Protein AF-A0AAE1RMR6-F1 (afdb_monomer_lite)

pLDDT: mean 81.79, std 14.69, range [31.53, 97.56]

Foldseek 3Di:
DDPPPPDFDWDWDQDPVVRDIDTAGDDDDPPPWDWADWDDAPQKIWIWTDDPAIWIWIARNVVRDIDTHHDDDLPPDDPVPWDWDWDQDPRDTDIDID

Sequence (98 aa):
MWSNGEGAKLAWVYILSSGSWKTVPFTLLDLNVAYGPQITINGILFWTATSAVQCIICFDLINDEFKLLDVPDDRGFHRTIVRRKLMVLKGSLAMMVY

Radius of gyration: 15.41 Å; chains: 1; bounding box: 43×22×39 Å

Organism: NCBI:txid243964

Secondary structure (DSSP, 8-state):
------PPEEEEEEETTTTEEEEEEE----S-PEE---EEETTEEEEEEESSSEEEEEEETTTTEEEEEEPPP-TT--TTT--EEEEEETTEEEEEE-

Structure (mmCIF, N/CA/C/O backbone):
data_AF-A0AAE1RMR6-F1
#
_entry.id   AF-A0AAE1RMR6-F1
#
loop_
_atom_site.group_PDB
_atom_site.id
_atom_site.type_symbol
_atom_site.label_atom_id
_atom_site.label_alt_id
_atom_site.label_comp_id
_atom_site.label_asym_id
_atom_site.label_entity_id
_atom_site.label_seq_id
_atom_site.pdbx_PDB_ins_code
_atom_site.Cartn_x
_atom_site.Cartn_y
_atom_site.Cartn_z
_atom_site.occupancy
_atom_site.B_iso_or_equiv
_atom_site.auth_seq_id
_atom_site.auth_comp_id
_atom_site.auth_asym_id
_atom_site.auth_atom_id
_atom_site.pdbx_PDB_model_num
ATOM 1 N N . MET A 1 1 ? 27.622 13.916 11.709 1.00 31.53 1 MET A N 1
ATOM 2 C CA . MET A 1 1 ? 27.257 12.529 12.066 1.00 31.53 1 MET A CA 1
ATOM 3 C C . MET A 1 1 ? 25.749 12.425 12.019 1.00 31.53 1 MET A C 1
ATOM 5 O O . MET A 1 1 ? 25.098 13.008 12.872 1.00 31.53 1 MET A O 1
ATOM 9 N N . TRP A 1 2 ? 25.191 11.802 10.985 1.00 38.66 2 TRP A N 1
ATOM 10 C CA . TRP A 1 2 ? 23.769 11.467 10.964 1.00 38.66 2 TRP A CA 1
ATOM 11 C C . TRP A 1 2 ? 23.688 10.019 11.420 1.00 38.66 2 TRP A C 1
ATOM 13 O O . TRP A 1 2 ? 24.275 9.136 10.798 1.00 38.66 2 TRP A O 1
ATOM 23 N N . SER A 1 3 ? 23.074 9.794 12.574 1.00 40.19 3 SER A N 1
ATOM 24 C CA . SER A 1 3 ? 22.736 8.454 13.022 1.00 40.19 3 SER A CA 1
ATOM 25 C C . SER A 1 3 ? 21.662 7.926 12.076 1.00 40.19 3 SER A C 1
ATOM 27 O O . SER A 1 3 ? 20.508 8.348 12.167 1.00 40.19 3 SER A O 1
ATOM 29 N N . ASN A 1 4 ? 22.037 7.026 11.166 1.00 46.03 4 ASN A N 1
ATOM 30 C CA . ASN A 1 4 ? 21.082 6.158 10.485 1.00 46.03 4 ASN A CA 1
ATOM 31 C C . ASN A 1 4 ? 20.500 5.221 11.543 1.00 46.03 4 ASN A C 1
ATOM 33 O O . ASN A 1 4 ? 21.013 4.133 11.789 1.00 46.03 4 ASN A O 1
ATOM 37 N N . GLY A 1 5 ? 19.487 5.706 12.256 1.00 46.94 5 GLY A N 1
ATOM 38 C CA . GLY A 1 5 ? 18.734 4.895 13.190 1.00 46.94 5 GLY A CA 1
ATOM 39 C C . GLY A 1 5 ? 17.896 3.909 12.396 1.00 46.94 5 GLY A C 1
ATOM 40 O O . GLY A 1 5 ? 16.840 4.279 11.889 1.00 46.94 5 GLY A O 1
ATOM 41 N N . GLU A 1 6 ? 18.344 2.657 12.336 1.00 52.66 6 GLU A N 1
ATOM 42 C CA . GLU A 1 6 ? 17.540 1.468 12.015 1.00 52.66 6 GLU A CA 1
ATOM 43 C C . GLU A 1 6 ? 16.491 1.210 13.119 1.00 52.66 6 GLU A C 1
ATOM 45 O O . GLU A 1 6 ? 16.341 0.112 13.647 1.00 52.66 6 GLU A O 1
ATOM 50 N N . GLY A 1 7 ? 15.786 2.258 13.541 1.00 57.00 7 GLY A N 1
ATOM 51 C CA . GLY A 1 7 ? 14.640 2.150 14.424 1.00 57.00 7 GLY A CA 1
ATOM 52 C C . GLY A 1 7 ? 13.409 1.843 13.587 1.00 57.00 7 GLY A C 1
ATOM 53 O O . GLY A 1 7 ? 13.176 2.495 12.565 1.00 57.00 7 GLY A O 1
ATOM 54 N N . ALA A 1 8 ? 12.606 0.874 14.026 1.00 63.84 8 ALA A N 1
ATOM 55 C CA . ALA A 1 8 ? 11.268 0.680 13.486 1.00 63.84 8 ALA A CA 1
ATOM 56 C C . ALA A 1 8 ? 10.527 2.027 13.504 1.00 63.84 8 ALA A C 1
ATOM 58 O O . ALA A 1 8 ? 10.379 2.645 14.563 1.00 63.84 8 ALA A O 1
ATOM 59 N N . LYS A 1 9 ? 10.100 2.513 12.333 1.00 77.19 9 LYS A N 1
ATOM 60 C CA . LYS A 1 9 ? 9.258 3.712 12.261 1.00 77.19 9 LYS A CA 1
ATOM 61 C C . LYS A 1 9 ? 7.811 3.293 12.532 1.00 77.19 9 LYS A C 1
ATOM 63 O O . LYS A 1 9 ? 7.471 2.112 12.494 1.00 77.19 9 LYS A O 1
ATOM 68 N N . LEU A 1 10 ? 6.959 4.249 12.877 1.00 84.62 10 LEU A N 1
ATOM 69 C CA . LEU A 1 10 ? 5.554 3.990 13.188 1.00 84.62 10 LEU A CA 1
ATOM 70 C C . LEU A 1 10 ? 4.674 4.768 12.213 1.00 84.62 10 LEU A C 1
ATOM 72 O O . LEU A 1 10 ? 4.886 5.964 12.004 1.00 84.62 10 LEU A O 1
ATOM 76 N N . ALA A 1 11 ? 3.679 4.096 11.642 1.00 84.50 11 ALA A N 1
ATOM 77 C CA . ALA A 1 11 ? 2.562 4.740 10.971 1.00 84.50 11 ALA A CA 1
ATOM 78 C C . ALA A 1 11 ? 1.490 5.085 12.012 1.00 84.50 11 ALA A C 1
ATOM 80 O O . ALA A 1 11 ? 1.109 4.244 12.826 1.00 84.50 11 ALA A O 1
ATOM 81 N N . TRP A 1 12 ? 1.001 6.322 11.988 1.00 88.00 12 TRP A N 1
ATOM 82 C CA . TRP A 1 12 ? -0.096 6.764 12.845 1.00 88.00 12 TRP A CA 1
ATOM 83 C C . TRP A 1 12 ? -1.422 6.614 12.105 1.00 88.00 12 TRP A C 1
ATOM 85 O O . TRP A 1 12 ? -1.577 7.131 11.000 1.00 88.00 12 TRP A O 1
ATOM 95 N N . VAL A 1 13 ? -2.382 5.927 12.724 1.00 89.25 13 VAL A N 1
ATOM 96 C CA . VAL A 1 13 ? -3.718 5.695 12.164 1.00 89.25 13 VAL A CA 1
ATOM 97 C C . VAL A 1 13 ? -4.756 6.271 13.116 1.00 89.25 13 VAL A C 1
ATOM 99 O O . VAL A 1 13 ? -4.800 5.900 14.289 1.00 89.25 13 VAL A O 1
ATOM 102 N N . TYR A 1 14 ? -5.598 7.169 12.608 1.00 93.56 14 TYR A N 1
ATOM 103 C CA . TYR A 1 14 ? -6.745 7.686 13.345 1.00 93.56 14 TYR A CA 1
ATOM 104 C C . TYR A 1 14 ? -7.994 6.874 13.009 1.00 93.56 14 TYR A C 1
ATOM 106 O O . TYR A 1 14 ? -8.380 6.765 11.844 1.00 93.56 14 TYR A O 1
ATOM 114 N N . ILE A 1 15 ? -8.634 6.310 14.027 1.00 93.75 15 ILE A N 1
ATOM 115 C CA . ILE A 1 15 ? -9.858 5.527 13.882 1.00 93.75 15 ILE A CA 1
ATOM 116 C C . ILE A 1 15 ? -11.043 6.454 14.147 1.00 93.75 15 ILE A C 1
ATOM 118 O O . ILE A 1 15 ? -11.332 6.801 15.290 1.00 93.75 15 ILE A O 1
ATOM 122 N N . LEU A 1 16 ? -11.748 6.839 13.081 1.00 96.06 16 LEU A N 1
ATOM 123 C CA . LEU A 1 16 ? -12.878 7.774 13.154 1.00 96.06 16 LEU A CA 1
ATOM 124 C C . LEU A 1 16 ? -14.002 7.285 14.074 1.00 96.06 16 LEU A C 1
ATOM 126 O O . LEU A 1 16 ? -14.572 8.079 14.814 1.00 96.06 16 LEU A O 1
ATOM 130 N N . SER A 1 17 ? -14.309 5.987 14.050 1.00 95.62 17 SER A N 1
ATOM 131 C CA . SER A 1 17 ? -15.410 5.418 14.834 1.00 95.62 17 SER A CA 1
ATOM 132 C C . SER A 1 17 ? -15.169 5.466 16.343 1.00 95.62 17 SER A C 1
ATOM 134 O O . SER A 1 17 ? -16.127 5.597 17.098 1.00 95.62 17 SER A O 1
ATOM 136 N N . SER A 1 18 ? -13.914 5.360 16.789 1.00 96.31 18 SER A N 1
ATOM 137 C CA . SER A 1 18 ? -13.533 5.442 18.206 1.00 96.31 18 SER A CA 1
ATOM 138 C C . SER A 1 18 ? -12.942 6.796 18.599 1.00 96.31 18 SER A C 1
ATOM 140 O O . SER A 1 18 ? -12.711 7.037 19.780 1.00 96.31 18 SER A O 1
ATOM 142 N N . GLY A 1 19 ? -12.660 7.668 17.629 1.00 97.56 19 GLY A N 1
ATOM 143 C CA . GLY A 1 19 ? -12.016 8.958 17.849 1.00 97.56 19 GLY A CA 1
ATOM 144 C C . GLY A 1 19 ? -10.587 8.858 18.393 1.00 97.56 19 GLY A C 1
ATOM 145 O O . GLY A 1 19 ? -10.119 9.796 19.040 1.00 97.56 19 GLY A O 1
ATOM 146 N N . SER A 1 20 ? -9.895 7.736 18.172 1.00 97.31 20 SER A N 1
ATOM 147 C CA . SER A 1 20 ? -8.605 7.434 18.802 1.00 97.31 20 SER A CA 1
ATOM 148 C C . SER A 1 20 ? -7.473 7.228 17.797 1.00 97.31 20 SER A C 1
ATOM 150 O O . SER A 1 20 ? -7.681 6.816 16.657 1.00 97.31 20 SER A O 1
ATOM 152 N N . TRP A 1 21 ? -6.248 7.503 18.245 1.00 96.75 21 TRP A N 1
ATOM 15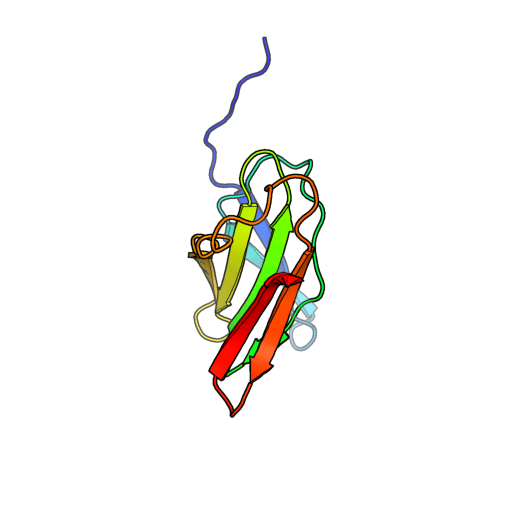3 C CA . TRP A 1 21 ? -5.028 7.198 17.505 1.00 96.75 21 TRP A CA 1
ATOM 154 C C . TRP A 1 21 ? -4.492 5.821 17.890 1.00 96.75 21 TRP A C 1
ATOM 156 O O . TRP A 1 21 ? -4.518 5.446 19.063 1.00 96.75 21 TRP A O 1
ATOM 166 N N . LYS A 1 22 ? -3.937 5.108 16.912 1.00 93.19 22 LYS A N 1
ATOM 167 C CA . LYS A 1 22 ? -3.069 3.948 17.127 1.00 93.19 22 LYS A CA 1
ATOM 168 C C . LYS A 1 22 ? -1.796 4.074 16.301 1.00 93.19 22 LYS A C 1
ATOM 170 O O . LYS A 1 22 ? -1.756 4.805 15.308 1.00 93.19 22 LYS A O 1
ATOM 175 N N . THR A 1 23 ? -0.776 3.328 16.699 1.00 91.12 23 THR A N 1
ATOM 176 C CA . THR A 1 23 ? 0.456 3.173 15.933 1.00 91.12 23 THR A CA 1
ATOM 177 C C . THR A 1 23 ? 0.530 1.776 15.344 1.00 91.12 23 THR A C 1
ATOM 179 O O . THR A 1 23 ? 0.142 0.796 15.976 1.00 91.12 23 THR A O 1
ATOM 182 N N . VAL A 1 24 ? 1.041 1.698 14.123 1.00 88.62 24 VAL A N 1
ATOM 183 C CA . VAL A 1 24 ? 1.340 0.442 13.444 1.00 88.62 24 VAL A CA 1
ATOM 184 C C . VAL A 1 24 ? 2.827 0.445 13.093 1.00 88.62 24 VAL A C 1
ATOM 186 O O . VAL A 1 24 ? 3.295 1.424 12.499 1.00 88.62 24 VAL A O 1
ATOM 189 N N . PRO A 1 25 ? 3.596 -0.595 13.462 1.00 86.44 25 PRO A N 1
ATOM 190 C CA . PRO A 1 25 ? 4.986 -0.717 13.047 1.00 86.44 25 PRO A CA 1
ATOM 191 C C . PRO A 1 25 ? 5.121 -0.641 11.527 1.00 86.44 25 PRO A C 1
ATOM 193 O O . PRO A 1 25 ? 4.422 -1.334 10.789 1.00 86.44 25 PRO A O 1
ATOM 196 N N . PHE A 1 26 ? 6.022 0.216 11.059 1.00 79.94 26 PHE A N 1
ATOM 197 C CA . PHE A 1 26 ? 6.269 0.422 9.644 1.00 79.94 26 PHE A CA 1
ATOM 198 C C . PHE A 1 26 ? 7.751 0.667 9.370 1.00 79.94 26 PHE A C 1
ATOM 200 O O . PHE A 1 26 ? 8.358 1.629 9.842 1.00 79.94 26 PHE A O 1
ATOM 207 N N . THR A 1 27 ? 8.340 -0.180 8.538 1.00 71.75 27 THR A N 1
ATOM 208 C CA . THR A 1 27 ? 9.703 0.031 8.054 1.00 71.75 27 THR A CA 1
ATOM 209 C C . THR A 1 27 ? 9.659 0.996 6.875 1.00 71.75 27 THR A C 1
ATOM 211 O O . THR A 1 27 ? 9.462 0.604 5.728 1.00 71.75 27 THR A O 1
ATOM 214 N N . LEU A 1 28 ? 9.795 2.289 7.163 1.00 67.00 28 LEU A N 1
ATOM 215 C CA . LEU A 1 28 ? 9.865 3.329 6.137 1.00 67.00 28 LEU A CA 1
ATOM 216 C C . LEU A 1 28 ? 11.219 3.255 5.425 1.00 67.00 28 LEU A C 1
ATOM 218 O O . LEU A 1 28 ? 12.260 3.376 6.076 1.00 67.00 28 LEU A O 1
ATOM 222 N N . LEU A 1 29 ? 11.192 3.183 4.093 1.00 63.41 29 LEU A N 1
ATOM 223 C CA . LEU A 1 29 ? 12.302 3.674 3.273 1.00 63.41 29 LEU A CA 1
ATOM 224 C C . LEU A 1 29 ? 12.510 5.170 3.582 1.00 63.41 29 LEU A C 1
ATOM 226 O O . LEU A 1 29 ? 11.596 5.833 4.071 1.00 63.41 29 LEU A O 1
ATOM 230 N N . ASP A 1 30 ? 13.714 5.704 3.394 1.00 62.34 30 ASP A N 1
ATOM 231 C CA . ASP A 1 30 ? 14.034 7.096 3.740 1.00 62.34 30 ASP A CA 1
ATOM 232 C C . ASP A 1 30 ? 12.957 8.098 3.305 1.00 62.34 30 ASP A C 1
ATOM 234 O O . ASP A 1 30 ? 12.449 8.007 2.196 1.00 62.34 30 ASP A O 1
ATOM 238 N N . LEU A 1 31 ? 12.639 9.075 4.168 1.00 54.69 31 LEU A N 1
ATOM 239 C CA . LEU A 1 31 ? 11.487 10.000 4.088 1.00 54.69 31 LEU A CA 1
ATOM 240 C C . LEU A 1 31 ? 11.358 10.807 2.775 1.00 54.69 31 LEU A C 1
ATOM 242 O O . LEU A 1 31 ? 10.344 11.466 2.562 1.00 54.69 31 LEU A O 1
ATOM 246 N N . ASN A 1 32 ? 12.340 10.724 1.879 1.00 57.75 32 ASN A N 1
ATOM 247 C CA . ASN A 1 32 ? 12.329 11.306 0.538 1.00 57.75 32 ASN A CA 1
ATOM 248 C C . ASN A 1 32 ? 11.634 10.384 -0.484 1.00 57.75 32 ASN A C 1
ATOM 250 O O . ASN A 1 32 ? 12.166 10.135 -1.568 1.00 57.75 32 ASN A O 1
ATOM 254 N N . VAL A 1 33 ? 10.464 9.843 -0.135 1.00 64.06 33 VAL A N 1
ATOM 25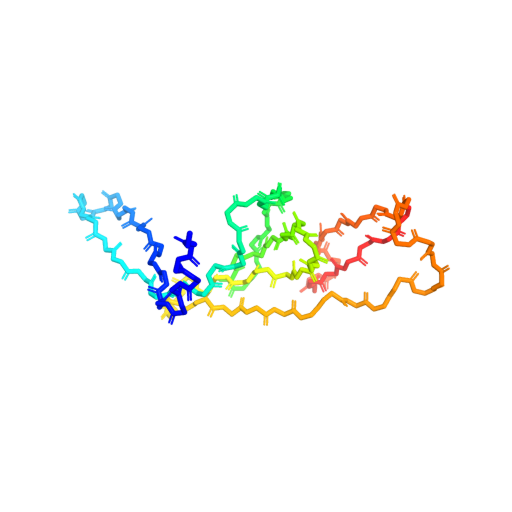5 C CA . VAL A 1 33 ? 9.678 8.974 -1.021 1.00 64.06 33 VAL A CA 1
ATOM 256 C C . VAL A 1 33 ? 8.536 9.772 -1.646 1.00 64.06 33 VAL A C 1
ATOM 258 O O . VAL A 1 33 ? 7.721 10.349 -0.928 1.00 64.06 33 VAL A O 1
ATOM 261 N N . ALA A 1 34 ? 8.428 9.765 -2.976 1.00 63.53 34 ALA A N 1
ATOM 262 C CA . ALA A 1 34 ? 7.186 10.165 -3.637 1.00 63.53 34 ALA A CA 1
ATOM 263 C C . ALA A 1 34 ? 6.214 8.976 -3.685 1.00 63.53 34 ALA A C 1
ATOM 265 O O . ALA A 1 34 ? 6.599 7.847 -4.004 1.00 63.53 34 ALA A O 1
ATOM 266 N N . TYR A 1 35 ? 4.953 9.232 -3.343 1.00 73.19 35 TYR A N 1
ATOM 267 C CA . TYR A 1 35 ? 3.914 8.208 -3.270 1.00 73.19 35 TYR A CA 1
ATOM 268 C C . TYR A 1 35 ? 3.020 8.257 -4.508 1.00 73.19 35 TYR A C 1
ATOM 270 O O . TYR A 1 35 ? 2.554 9.322 -4.915 1.00 73.19 35 TYR A O 1
ATOM 278 N N . GLY A 1 36 ? 2.791 7.091 -5.109 1.00 75.88 36 GLY A N 1
ATOM 279 C CA . GLY A 1 36 ? 1.845 6.933 -6.208 1.00 75.88 36 GLY A CA 1
ATOM 280 C C . GLY A 1 36 ? 0.386 6.850 -5.737 1.00 75.88 36 GLY A C 1
ATOM 281 O O . GLY A 1 36 ? 0.116 6.808 -4.534 1.00 75.88 36 GLY A O 1
ATOM 282 N N . PRO A 1 37 ? -0.568 6.785 -6.683 1.00 85.50 37 PRO A N 1
ATOM 283 C CA . PRO A 1 37 ? -1.969 6.519 -6.378 1.00 85.50 37 PRO A CA 1
ATOM 284 C C . PRO A 1 37 ? -2.145 5.220 -5.586 1.00 85.50 37 PRO A C 1
ATOM 286 O O . PRO A 1 37 ? -1.459 4.228 -5.844 1.00 85.50 37 PRO A O 1
ATOM 289 N N . GLN A 1 38 ? -3.093 5.235 -4.652 1.00 91.44 38 GLN A N 1
ATOM 290 C CA . GLN A 1 38 ? -3.411 4.091 -3.805 1.00 91.44 38 GLN A CA 1
ATOM 291 C C . GLN A 1 38 ? -4.536 3.249 -4.412 1.00 91.44 38 GLN A C 1
ATOM 293 O O . GLN A 1 38 ? -5.451 3.780 -5.045 1.00 91.44 38 GLN A O 1
ATOM 298 N N . ILE A 1 39 ? -4.474 1.934 -4.207 1.00 93.88 39 ILE A N 1
ATOM 299 C CA . ILE A 1 39 ? -5.471 0.969 -4.678 1.00 93.88 39 ILE A CA 1
ATOM 300 C C . ILE A 1 39 ? -5.804 -0.003 -3.566 1.00 93.88 39 ILE A C 1
ATOM 302 O O . ILE A 1 39 ? -4.904 -0.564 -2.954 1.00 93.88 39 ILE A O 1
ATOM 306 N N . THR A 1 40 ? -7.090 -0.269 -3.368 1.00 95.12 40 THR A N 1
ATOM 307 C CA . THR A 1 40 ? -7.549 -1.278 -2.414 1.00 95.12 40 THR A CA 1
ATOM 308 C C . THR A 1 40 ? -8.094 -2.493 -3.149 1.00 95.12 40 THR A C 1
ATOM 310 O O . THR A 1 40 ? -8.958 -2.359 -4.017 1.00 95.12 40 THR A O 1
ATOM 313 N N . ILE A 1 41 ? -7.626 -3.686 -2.783 1.00 95.19 41 ILE A N 1
ATOM 314 C CA . ILE A 1 41 ? -8.192 -4.962 -3.231 1.00 95.19 41 ILE A CA 1
ATOM 315 C C . ILE A 1 41 ? -8.130 -5.976 -2.087 1.00 95.19 41 ILE A C 1
ATOM 317 O O . ILE A 1 41 ? -7.120 -6.076 -1.399 1.00 95.19 41 ILE A O 1
ATOM 321 N N . ASN A 1 42 ? -9.227 -6.705 -1.859 1.00 94.06 42 ASN A N 1
ATOM 322 C CA . ASN A 1 42 ? -9.346 -7.728 -0.809 1.00 94.06 42 ASN A CA 1
ATOM 323 C C . ASN A 1 42 ? -8.936 -7.249 0.598 1.00 94.06 42 ASN A C 1
ATOM 325 O O . ASN A 1 42 ? -8.304 -7.987 1.345 1.00 94.06 42 ASN A O 1
ATOM 329 N N . GLY A 1 43 ? -9.273 -6.006 0.957 1.00 93.56 43 GLY A N 1
ATOM 330 C CA . GLY A 1 43 ? -8.939 -5.447 2.273 1.00 93.56 43 GLY A CA 1
ATOM 331 C C . GLY A 1 43 ? -7.474 -5.033 2.439 1.00 93.56 43 GLY A C 1
ATOM 332 O O . GLY A 1 43 ? -7.072 -4.681 3.541 1.00 93.56 43 GLY A O 1
ATOM 333 N N . ILE A 1 44 ? -6.683 -5.029 1.365 1.00 95.00 44 ILE A N 1
ATOM 334 C CA . ILE A 1 44 ? -5.289 -4.581 1.388 1.00 95.00 44 ILE A CA 1
ATOM 335 C C . ILE A 1 44 ? -5.161 -3.322 0.530 1.00 95.00 44 ILE A C 1
ATOM 337 O O . ILE A 1 44 ? -5.623 -3.288 -0.615 1.00 95.00 44 ILE A O 1
ATOM 341 N N . LEU A 1 45 ? -4.545 -2.285 1.093 1.00 94.19 45 LEU A N 1
ATOM 342 C CA . LEU A 1 45 ? -4.221 -1.026 0.426 1.00 94.19 45 LEU A CA 1
ATOM 343 C C . LEU A 1 45 ? -2.802 -1.103 -0.152 1.00 94.19 45 LEU A C 1
ATOM 345 O O . LEU A 1 45 ? -1.864 -1.415 0.571 1.00 94.19 45 LEU A O 1
ATOM 349 N N . PHE A 1 46 ? -2.632 -0.784 -1.432 1.00 93.12 46 PHE A N 1
ATOM 350 C CA . PHE A 1 46 ? -1.367 -0.849 -2.164 1.00 93.12 46 PHE A CA 1
ATOM 351 C C . PHE A 1 46 ? -1.008 0.502 -2.773 1.00 93.12 46 PHE A C 1
ATOM 353 O O . PHE A 1 46 ? -1.873 1.175 -3.335 1.00 93.12 46 PHE A O 1
ATOM 360 N N . TRP A 1 47 ? 0.269 0.876 -2.736 1.00 90.50 47 TRP A N 1
ATOM 361 C CA . TRP A 1 47 ? 0.791 2.014 -3.496 1.00 90.50 47 TRP A CA 1
ATOM 362 C C . TRP A 1 47 ? 2.277 1.852 -3.790 1.00 90.50 47 TRP A C 1
ATOM 364 O O . TRP A 1 47 ? 3.011 1.170 -3.078 1.00 90.50 47 TRP A O 1
ATOM 374 N N . THR A 1 48 ? 2.735 2.493 -4.861 1.00 87.44 48 THR A N 1
ATOM 375 C CA . THR A 1 48 ? 4.162 2.543 -5.180 1.00 87.44 48 THR A CA 1
ATOM 376 C C . THR A 1 48 ? 4.846 3.619 -4.352 1.00 87.44 48 THR A C 1
ATOM 378 O O . THR A 1 48 ? 4.355 4.749 -4.262 1.00 87.44 48 THR A O 1
ATOM 381 N N . ALA A 1 49 ? 6.009 3.283 -3.815 1.00 82.19 49 ALA A N 1
ATOM 382 C CA . ALA A 1 49 ? 6.940 4.213 -3.203 1.00 82.19 49 ALA A CA 1
ATOM 383 C C . ALA A 1 49 ? 8.146 4.386 -4.128 1.00 82.19 49 ALA A C 1
ATOM 385 O O . ALA A 1 49 ? 8.811 3.408 -4.475 1.00 82.19 49 ALA A O 1
ATOM 386 N N . THR A 1 50 ? 8.439 5.623 -4.531 1.00 70.62 50 THR A N 1
ATOM 387 C CA . THR A 1 50 ? 9.635 5.931 -5.321 1.00 70.62 50 THR A CA 1
ATOM 388 C C . THR A 1 50 ? 10.652 6.685 -4.470 1.00 70.62 50 THR A C 1
ATOM 390 O O . THR A 1 50 ? 10.438 7.852 -4.143 1.00 70.62 50 THR A O 1
ATOM 393 N N . SER A 1 51 ? 11.749 6.004 -4.128 1.00 65.19 51 SER A N 1
ATOM 394 C CA . SER A 1 51 ? 12.983 6.567 -3.558 1.00 65.19 51 SER A CA 1
ATOM 395 C C . SER A 1 51 ? 14.194 6.085 -4.385 1.00 65.19 51 SER A C 1
ATOM 397 O O . SER A 1 51 ? 14.026 5.745 -5.558 1.00 65.19 51 SER A O 1
ATOM 399 N N . ALA A 1 52 ? 15.394 5.996 -3.794 1.00 58.88 52 ALA A N 1
ATOM 400 C CA . ALA A 1 52 ? 16.538 5.285 -4.382 1.00 58.88 52 ALA A CA 1
ATOM 401 C C . ALA A 1 52 ? 16.231 3.801 -4.688 1.00 58.88 52 ALA A C 1
ATOM 403 O O . ALA A 1 52 ? 16.786 3.237 -5.631 1.00 58.88 52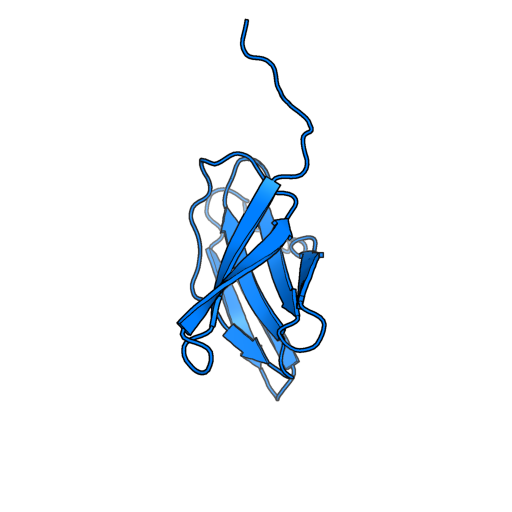 ALA A O 1
ATOM 404 N N . VAL A 1 53 ? 15.312 3.189 -3.931 1.00 62.44 53 VAL A N 1
ATOM 405 C CA . VAL A 1 53 ? 14.751 1.856 -4.194 1.00 62.44 53 VAL A CA 1
ATOM 406 C C . VAL A 1 53 ? 13.244 2.004 -4.396 1.00 62.44 53 VAL A C 1
ATOM 408 O O . VAL A 1 53 ? 12.566 2.639 -3.583 1.00 62.44 53 VAL A O 1
ATOM 411 N N . GLN A 1 54 ? 12.719 1.457 -5.496 1.00 76.31 54 GLN A N 1
ATOM 412 C CA . GLN A 1 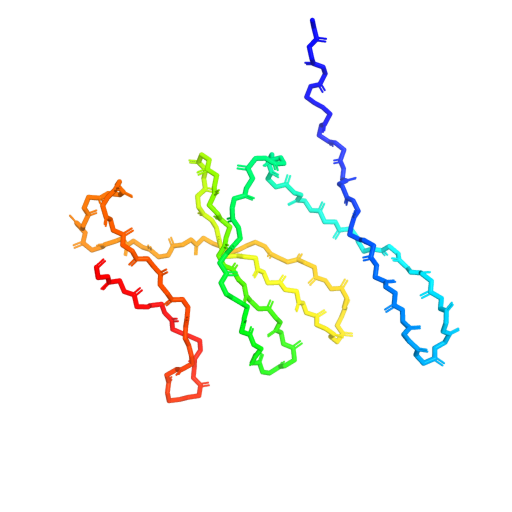54 ? 11.276 1.404 -5.725 1.00 76.31 54 GLN A CA 1
ATOM 413 C C . GLN A 1 54 ? 10.700 0.127 -5.121 1.00 76.31 54 GLN A C 1
ATOM 415 O O . GLN A 1 54 ? 11.195 -0.963 -5.397 1.00 76.31 54 GLN A O 1
ATOM 420 N N . CYS A 1 55 ? 9.635 0.266 -4.338 1.00 85.62 55 CYS A N 1
ATOM 421 C CA . CYS A 1 55 ? 8.887 -0.857 -3.783 1.00 85.62 55 CYS A CA 1
ATOM 422 C C . CYS A 1 55 ? 7.379 -0.615 -3.915 1.00 85.62 55 CYS A C 1
ATOM 424 O O . CYS A 1 55 ? 6.913 0.505 -4.167 1.00 85.62 55 CYS A O 1
ATOM 426 N N . ILE A 1 56 ? 6.609 -1.680 -3.733 1.00 89.25 56 ILE A N 1
ATOM 427 C CA . ILE A 1 56 ? 5.171 -1.601 -3.500 1.00 89.25 56 ILE A CA 1
ATOM 428 C C . ILE A 1 56 ? 4.972 -1.711 -1.992 1.00 89.25 56 ILE A C 1
ATOM 430 O O . ILE A 1 56 ? 5.376 -2.696 -1.376 1.00 89.25 56 ILE A O 1
ATOM 434 N N . ILE A 1 57 ? 4.345 -0.704 -1.398 1.00 89.31 57 ILE A N 1
ATOM 435 C CA . ILE A 1 57 ? 3.893 -0.776 -0.013 1.00 89.31 57 ILE A CA 1
ATOM 436 C C . ILE A 1 57 ? 2.505 -1.403 -0.022 1.00 89.31 57 ILE A C 1
ATOM 438 O O . ILE A 1 57 ? 1.642 -0.992 -0.803 1.00 89.31 57 ILE A O 1
ATOM 442 N N . CYS A 1 58 ? 2.298 -2.382 0.850 1.00 91.62 58 CYS A N 1
ATOM 443 C CA . CYS A 1 58 ? 0.988 -2.944 1.135 1.00 91.62 58 CYS A CA 1
ATOM 444 C C . CYS A 1 58 ? 0.658 -2.804 2.617 1.00 91.62 58 CYS A C 1
ATOM 446 O O . CYS A 1 58 ? 1.476 -3.138 3.474 1.00 91.62 58 CYS A O 1
ATOM 448 N N . PHE A 1 59 ? -0.549 -2.325 2.897 1.00 91.50 59 PHE A N 1
ATOM 449 C CA . PHE A 1 59 ? -1.110 -2.227 4.234 1.00 91.50 59 PHE A CA 1
ATOM 450 C C . PHE A 1 59 ? -2.360 -3.100 4.318 1.00 91.50 59 PHE A C 1
ATOM 452 O O . PHE A 1 59 ? -3.367 -2.829 3.658 1.00 91.50 59 PHE A O 1
ATOM 459 N N . ASP A 1 60 ? -2.265 -4.177 5.092 1.00 93.19 60 ASP A N 1
ATOM 460 C CA . ASP A 1 60 ? -3.377 -5.068 5.398 1.00 93.19 60 ASP A CA 1
ATOM 461 C C . ASP A 1 60 ? -4.297 -4.385 6.416 1.00 93.19 60 ASP A C 1
ATOM 463 O O . ASP A 1 60 ? -3.933 -4.210 7.580 1.00 93.19 60 ASP A O 1
ATOM 467 N N . LEU A 1 61 ? -5.486 -3.980 5.963 1.00 90.38 61 LEU A N 1
ATOM 468 C CA . LEU A 1 61 ? -6.452 -3.240 6.778 1.00 90.38 61 LEU A CA 1
ATOM 469 C C . LEU A 1 61 ? -7.170 -4.132 7.800 1.00 90.38 61 LEU A C 1
ATOM 471 O O . LEU A 1 61 ? -7.870 -3.612 8.667 1.00 90.38 61 LEU A O 1
ATOM 475 N N . ILE A 1 62 ? -7.049 -5.456 7.674 1.00 90.69 62 ILE A N 1
ATOM 476 C CA . ILE A 1 62 ? -7.676 -6.433 8.569 1.00 90.69 62 ILE A CA 1
ATOM 477 C C . ILE A 1 62 ? -6.712 -6.773 9.704 1.00 90.69 62 ILE A C 1
ATOM 479 O O . ILE A 1 62 ? -7.114 -6.796 10.865 1.00 90.69 62 ILE A O 1
ATOM 483 N N . ASN A 1 63 ? -5.445 -7.018 9.365 1.00 91.88 63 ASN A N 1
ATOM 484 C CA . ASN A 1 63 ? -4.422 -7.447 10.319 1.00 91.88 63 ASN A CA 1
ATOM 485 C C . ASN A 1 63 ? -3.568 -6.295 10.875 1.00 91.88 63 ASN A C 1
ATOM 487 O O . ASN A 1 63 ? -2.709 -6.542 11.716 1.00 91.88 63 ASN A O 1
ATOM 491 N N . ASP A 1 64 ? -3.790 -5.058 10.417 1.00 89.88 64 ASP A N 1
ATOM 492 C CA . ASP A 1 64 ? -2.982 -3.883 10.763 1.00 89.88 64 ASP A CA 1
ATOM 493 C C . ASP A 1 64 ? -1.482 -4.108 10.519 1.00 89.88 64 ASP A C 1
ATOM 495 O O . ASP A 1 64 ? -0.639 -3.820 11.367 1.00 89.88 64 ASP A O 1
ATOM 499 N N . GLU A 1 65 ? -1.134 -4.634 9.346 1.00 90.69 65 GLU A N 1
ATOM 500 C CA . GLU A 1 65 ? 0.239 -5.033 9.037 1.00 90.69 65 GLU A CA 1
ATOM 501 C C . GLU A 1 65 ? 0.738 -4.366 7.754 1.00 90.69 65 GLU A C 1
ATOM 503 O O . GLU A 1 65 ? 0.080 -4.403 6.712 1.00 90.69 65 GLU A O 1
ATOM 508 N N . PHE A 1 66 ? 1.937 -3.784 7.813 1.00 88.38 66 PHE A N 1
ATOM 509 C CA . PHE A 1 66 ? 2.640 -3.311 6.626 1.00 88.38 66 PHE A CA 1
ATOM 510 C C . PHE A 1 66 ? 3.598 -4.371 6.101 1.00 88.38 66 PHE A C 1
ATOM 512 O O . PHE A 1 66 ? 4.381 -4.952 6.850 1.00 88.38 66 PHE A O 1
ATOM 519 N N . LYS A 1 67 ? 3.605 -4.543 4.782 1.00 88.25 67 LYS A N 1
ATOM 520 C CA . LYS A 1 67 ? 4.605 -5.332 4.061 1.00 88.25 67 LYS A CA 1
ATOM 521 C C . LYS A 1 67 ? 5.166 -4.508 2.907 1.00 88.25 67 LYS A C 1
ATOM 523 O O . LYS A 1 67 ? 4.504 -3.611 2.379 1.00 88.25 67 LYS A O 1
ATOM 528 N N . LEU A 1 68 ? 6.403 -4.813 2.537 1.00 87.00 68 LEU A N 1
ATOM 529 C CA . LEU A 1 68 ? 7.054 -4.269 1.353 1.00 87.00 68 LEU A CA 1
ATOM 530 C C . LEU A 1 68 ? 7.187 -5.396 0.339 1.00 87.00 68 LEU A C 1
ATOM 532 O O . LEU A 1 68 ? 7.646 -6.484 0.683 1.00 87.00 68 LEU A O 1
ATOM 536 N N . LEU A 1 69 ? 6.776 -5.132 -0.894 1.00 88.38 69 LEU A N 1
ATOM 537 C CA . LEU A 1 69 ? 6.954 -6.045 -2.012 1.00 88.38 69 LEU A CA 1
ATOM 538 C C . LEU A 1 69 ? 7.912 -5.420 -3.017 1.00 88.38 69 LEU A C 1
ATOM 540 O O . LEU A 1 69 ? 7.885 -4.207 -3.261 1.00 88.38 69 LEU A O 1
ATOM 544 N N . ASP A 1 70 ? 8.721 -6.270 -3.633 1.00 86.44 70 ASP A N 1
ATOM 545 C CA . ASP A 1 70 ? 9.581 -5.855 -4.727 1.00 86.44 70 ASP A CA 1
ATOM 546 C C . ASP A 1 70 ? 8.748 -5.442 -5.941 1.00 86.44 70 ASP A C 1
ATOM 548 O O . ASP A 1 70 ? 7.692 -6.006 -6.249 1.00 86.44 70 ASP A O 1
ATOM 552 N N . VAL A 1 71 ? 9.241 -4.433 -6.650 1.00 85.50 71 VAL A N 1
ATOM 553 C CA . VAL A 1 71 ? 8.679 -4.050 -7.941 1.00 85.50 71 VAL A CA 1
ATOM 554 C C . VAL A 1 71 ? 9.125 -5.079 -8.990 1.00 85.50 71 VAL A C 1
ATOM 556 O O . VAL A 1 71 ? 10.317 -5.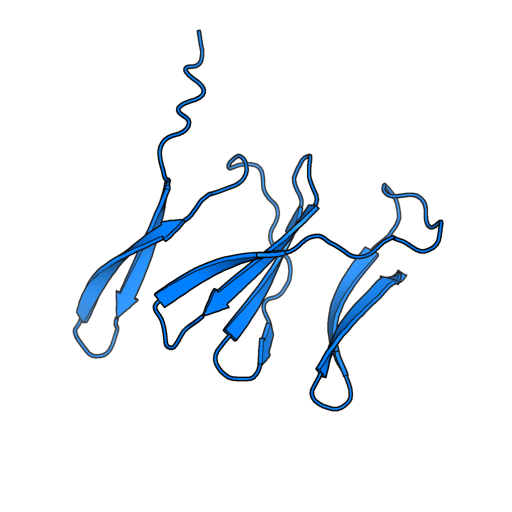385 -9.056 1.00 85.50 71 VAL A O 1
ATOM 559 N N . PRO A 1 72 ? 8.204 -5.610 -9.819 1.00 84.81 72 PRO A N 1
ATOM 560 C CA . PRO A 1 72 ? 8.558 -6.507 -10.916 1.00 84.81 72 PRO A CA 1
ATOM 561 C C . PRO A 1 72 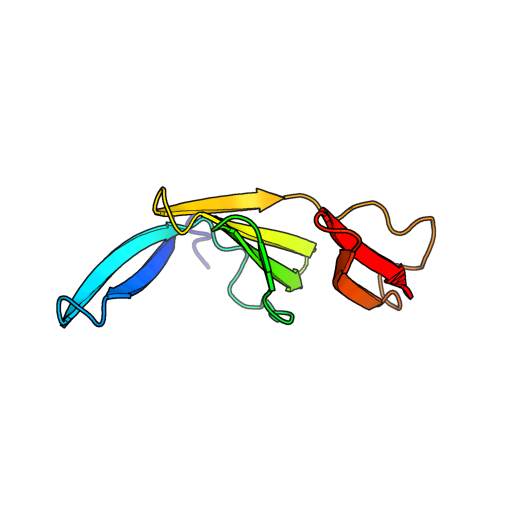? 9.578 -5.884 -11.878 1.00 84.81 72 PRO A C 1
ATOM 563 O O . PRO A 1 72 ? 9.626 -4.664 -12.027 1.00 84.81 72 PRO A O 1
ATOM 566 N N . ASP A 1 73 ? 10.353 -6.725 -12.569 1.00 82.88 73 ASP A N 1
ATOM 567 C CA . ASP A 1 73 ? 11.295 -6.261 -13.592 1.00 82.88 73 ASP A CA 1
ATOM 568 C C . ASP A 1 73 ? 10.601 -5.431 -14.686 1.00 82.88 73 ASP A C 1
ATOM 570 O O . ASP A 1 73 ? 9.487 -5.735 -15.127 1.00 82.88 73 ASP A O 1
ATOM 574 N N . ASP A 1 74 ? 11.306 -4.406 -15.164 1.00 81.44 74 ASP A N 1
ATOM 575 C CA . ASP A 1 74 ? 10.808 -3.450 -16.154 1.00 81.44 74 ASP A CA 1
ATOM 576 C C . ASP A 1 74 ? 10.837 -3.997 -17.581 1.00 81.44 74 ASP A C 1
ATOM 578 O O . ASP A 1 74 ? 10.696 -3.234 -18.530 1.00 81.44 74 ASP A O 1
ATOM 582 N N . ARG A 1 75 ? 11.062 -5.299 -17.778 1.00 80.44 75 ARG A N 1
ATOM 583 C CA . ARG A 1 75 ? 11.121 -5.943 -19.098 1.00 80.44 75 ARG A CA 1
ATOM 584 C C . ARG A 1 75 ? 12.091 -5.250 -20.064 1.00 80.44 75 ARG A C 1
ATOM 586 O O . ARG A 1 75 ? 11.854 -5.218 -21.269 1.00 80.44 75 ARG A O 1
ATOM 593 N N . GLY A 1 76 ? 13.169 -4.677 -19.530 1.00 76.81 76 GLY A N 1
ATOM 594 C CA . GLY A 1 76 ? 14.180 -3.942 -20.293 1.00 76.81 76 GLY A CA 1
ATOM 595 C C . GLY A 1 76 ? 13.893 -2.455 -20.541 1.00 76.81 76 GLY A C 1
ATOM 596 O O . GLY A 1 76 ? 14.725 -1.798 -21.166 1.00 76.81 76 GLY A O 1
ATOM 597 N N . PHE A 1 77 ? 12.784 -1.884 -20.047 1.00 77.94 77 PHE A N 1
ATOM 598 C CA . PHE A 1 77 ? 12.617 -0.427 -20.054 1.00 77.94 77 PHE A CA 1
ATOM 599 C C . PHE A 1 77 ? 13.675 0.236 -19.165 1.00 77.94 77 PHE A C 1
ATOM 601 O O . PHE A 1 77 ? 14.008 -0.239 -18.078 1.00 77.94 77 PHE A O 1
ATOM 608 N N . HIS A 1 78 ? 14.209 1.368 -19.622 1.00 76.31 78 HIS A N 1
ATOM 609 C CA . HIS A 1 78 ? 15.216 2.085 -18.855 1.00 76.31 78 HIS A CA 1
ATOM 610 C C . HIS A 1 78 ? 14.576 2.680 -17.586 1.00 76.31 78 HIS A C 1
ATOM 612 O O . HIS A 1 78 ? 13.621 3.457 -17.651 1.00 76.31 78 HIS A O 1
ATOM 618 N N . ARG A 1 79 ? 15.113 2.322 -16.412 1.00 72.19 79 ARG A N 1
ATOM 619 C CA . ARG A 1 79 ? 14.518 2.607 -15.088 1.00 72.19 79 ARG A CA 1
ATOM 620 C C . ARG A 1 79 ? 14.197 4.081 -14.822 1.00 72.19 79 ARG A C 1
ATOM 622 O O . ARG A 1 79 ? 13.339 4.378 -13.998 1.00 72.19 79 ARG A O 1
ATOM 629 N N . THR A 1 80 ? 14.893 5.001 -15.488 1.00 72.50 80 THR A N 1
ATOM 630 C CA . THR A 1 80 ? 14.713 6.454 -15.317 1.00 72.50 80 THR A CA 1
ATOM 631 C C . THR A 1 80 ? 13.578 7.051 -16.150 1.00 72.50 80 THR A C 1
ATOM 633 O O . THR A 1 80 ? 13.159 8.169 -15.867 1.00 72.50 80 THR A O 1
ATOM 636 N N . ILE A 1 81 ? 13.085 6.339 -17.167 1.00 75.81 81 ILE A N 1
ATOM 637 C CA . ILE A 1 81 ? 12.009 6.812 -18.059 1.00 75.81 81 ILE A CA 1
ATOM 638 C C . ILE A 1 81 ? 10.722 6.008 -17.898 1.00 75.81 81 ILE A C 1
ATOM 640 O O . ILE A 1 81 ? 9.658 6.472 -18.299 1.00 75.81 81 ILE A O 1
ATOM 644 N N . VAL A 1 82 ? 10.820 4.817 -17.309 1.00 81.56 82 VAL A N 1
ATOM 645 C CA . VAL A 1 82 ? 9.698 3.902 -17.172 1.00 81.56 82 VAL A CA 1
ATOM 646 C C . VAL A 1 82 ? 8.669 4.433 -16.175 1.00 81.56 82 VAL A C 1
ATOM 648 O O . VAL A 1 82 ? 8.990 4.772 -15.028 1.00 81.56 82 VAL A O 1
ATOM 651 N N . ARG A 1 83 ? 7.404 4.497 -16.596 1.00 82.69 83 ARG A N 1
ATOM 652 C CA . ARG A 1 83 ? 6.292 4.833 -15.709 1.00 82.69 83 ARG A CA 1
ATOM 653 C C . ARG A 1 83 ? 5.617 3.558 -15.247 1.00 82.69 83 ARG A C 1
ATOM 655 O O . ARG A 1 83 ? 5.314 2.666 -16.032 1.00 82.69 83 ARG A O 1
ATOM 662 N N . ARG A 1 84 ? 5.353 3.494 -13.944 1.00 84.75 84 ARG A N 1
ATOM 663 C CA . ARG A 1 84 ? 4.655 2.375 -13.314 1.00 84.75 84 ARG A CA 1
ATOM 664 C C . ARG A 1 84 ? 3.324 2.850 -12.781 1.00 84.75 84 ARG A C 1
ATOM 666 O O . ARG A 1 84 ? 3.234 3.892 -12.133 1.00 84.75 84 ARG A O 1
ATOM 673 N N . LYS A 1 85 ? 2.286 2.071 -13.050 1.00 88.00 85 LYS A N 1
ATOM 674 C CA . LYS A 1 85 ? 0.946 2.311 -12.529 1.00 88.00 85 LYS A CA 1
ATOM 675 C C . LYS A 1 85 ? 0.399 1.009 -11.974 1.00 88.00 85 LYS A C 1
ATOM 677 O O . LYS A 1 85 ? 0.204 0.051 -12.720 1.00 88.00 85 LYS A O 1
ATOM 682 N N . LEU A 1 86 ? 0.139 0.988 -10.670 1.00 91.88 86 LEU A N 1
ATOM 683 C CA . LEU A 1 86 ? -0.683 -0.065 -10.087 1.00 91.88 86 LEU A CA 1
ATOM 684 C C . LEU A 1 86 ? -2.112 0.078 -10.607 1.00 91.88 86 LEU A C 1
ATOM 686 O O . LEU A 1 86 ? -2.604 1.187 -10.826 1.00 91.88 86 LEU A O 1
ATOM 690 N N . MET A 1 87 ? -2.765 -1.054 -10.828 1.00 92.94 87 MET A N 1
ATOM 691 C CA . MET A 1 87 ? -4.159 -1.130 -11.243 1.00 92.94 87 MET A CA 1
ATOM 692 C C . MET A 1 87 ? -4.773 -2.462 -10.818 1.00 92.94 87 MET A C 1
ATOM 694 O O . MET A 1 87 ? -4.065 -3.426 -10.536 1.00 92.94 87 MET A O 1
ATOM 698 N N . VAL A 1 88 ? -6.101 -2.530 -10.823 1.00 94.31 88 VAL A N 1
ATOM 699 C CA . VAL A 1 88 ? -6.819 -3.805 -10.757 1.00 94.31 88 VAL A CA 1
ATOM 700 C C . VAL A 1 88 ? -7.143 -4.243 -12.182 1.00 94.31 88 VAL A C 1
ATOM 702 O O . VAL A 1 88 ? -7.796 -3.512 -12.926 1.00 94.31 88 VAL A O 1
ATOM 705 N N . LEU A 1 89 ? -6.687 -5.432 -12.570 1.00 95.19 89 LEU A N 1
ATOM 706 C CA . LEU A 1 89 ? -6.962 -6.041 -13.869 1.00 95.19 89 LEU A CA 1
ATOM 707 C C . LEU A 1 89 ? -7.599 -7.412 -13.651 1.00 95.19 89 LEU A C 1
ATOM 709 O O . LEU A 1 89 ? -6.980 -8.295 -13.067 1.00 95.19 89 LEU A O 1
ATOM 713 N N . LYS A 1 90 ? -8.839 -7.594 -14.125 1.00 95.25 90 LYS A N 1
ATOM 714 C CA . LYS A 1 90 ? -9.596 -8.857 -13.991 1.00 95.25 90 LYS A CA 1
ATOM 715 C C . LYS A 1 90 ? -9.631 -9.390 -12.545 1.00 95.25 90 LYS A C 1
ATOM 717 O O . LYS A 1 90 ? -9.462 -10.580 -12.311 1.00 95.25 90 LYS A O 1
ATOM 722 N N . GLY A 1 91 ? -9.807 -8.492 -11.572 1.00 93.00 91 GLY A N 1
ATOM 723 C CA . GLY A 1 91 ? -9.851 -8.847 -10.148 1.00 93.00 91 GLY A CA 1
ATOM 724 C C . GLY A 1 91 ? -8.496 -9.209 -9.532 1.00 93.00 91 GLY A C 1
ATOM 725 O O . GLY A 1 91 ? -8.459 -9.712 -8.418 1.00 93.00 91 GLY A O 1
ATOM 726 N N . SER A 1 92 ? -7.386 -8.967 -10.231 1.00 93.75 92 SER A N 1
ATOM 727 C CA . SER A 1 92 ? -6.030 -9.156 -9.711 1.00 93.75 92 SER A CA 1
ATOM 728 C C . SER A 1 92 ? -5.298 -7.822 -9.615 1.00 93.75 92 SER A C 1
ATOM 730 O O . SER A 1 92 ? -5.516 -6.927 -10.437 1.00 93.75 92 SER A O 1
ATOM 732 N N . LEU A 1 93 ? -4.406 -7.693 -8.631 1.00 93.81 93 LEU A N 1
ATOM 733 C CA . LEU A 1 93 ? -3.450 -6.591 -8.598 1.00 93.81 93 LEU A CA 1
ATOM 734 C C . LEU A 1 93 ? -2.485 -6.748 -9.778 1.00 93.81 93 LEU A C 1
ATOM 736 O O . LEU A 1 93 ? -1.888 -7.807 -9.968 1.00 93.81 93 LEU A O 1
ATOM 740 N N . ALA A 1 94 ? -2.344 -5.696 -10.572 1.00 92.94 94 ALA A N 1
ATOM 741 C CA . ALA A 1 94 ? -1.465 -5.666 -11.727 1.00 92.94 94 ALA A CA 1
ATOM 742 C C . ALA A 1 94 ? -0.637 -4.381 -11.736 1.00 92.94 94 ALA A C 1
ATOM 744 O O . ALA A 1 94 ? -1.057 -3.338 -11.228 1.00 92.94 94 ALA A O 1
ATOM 745 N N . MET A 1 95 ? 0.534 -4.457 -12.360 1.00 90.94 95 MET A N 1
ATOM 746 C CA . MET A 1 95 ? 1.371 -3.300 -12.643 1.00 90.94 95 MET A CA 1
ATOM 747 C C . MET A 1 95 ? 1.458 -3.104 -14.152 1.00 90.94 95 MET A C 1
ATOM 749 O O . MET A 1 95 ? 1.911 -3.985 -14.880 1.00 90.94 95 MET A O 1
ATOM 753 N N . MET A 1 96 ? 1.009 -1.941 -14.610 1.00 89.19 96 MET A N 1
ATOM 754 C CA . MET A 1 96 ? 1.220 -1.477 -15.973 1.00 89.19 96 MET A CA 1
ATOM 755 C C . MET A 1 96 ? 2.532 -0.698 -16.038 1.00 89.19 96 MET A C 1
ATOM 757 O O . MET A 1 96 ? 2.806 0.139 -15.174 1.00 89.19 96 MET A O 1
ATOM 761 N N . VAL A 1 97 ? 3.304 -0.977 -17.083 1.00 87.62 97 VAL A N 1
ATOM 762 C CA . VAL A 1 97 ? 4.600 -0.368 -17.382 1.00 87.62 97 VAL A CA 1
ATOM 763 C C . VAL A 1 97 ? 4.502 0.259 -18.775 1.00 87.62 97 VAL A C 1
ATOM 765 O O . VAL A 1 97 ? 4.045 -0.427 -19.692 1.00 87.62 97 VAL A O 1
ATOM 768 N N . TYR A 1 98 ? 4.837 1.546 -18.919 1.00 83.62 98 TYR A N 1
ATOM 769 C CA . TYR A 1 98 ? 4.723 2.311 -20.173 1.00 83.62 98 TYR A CA 1
ATOM 770 C C . TYR A 1 98 ? 5.641 3.539 -20.205 1.00 83.62 98 TYR A C 1
ATOM 772 O O . TYR A 1 98 ? 6.193 3.907 -19.138 1.00 83.62 98 TYR A O 1
#

InterPro domains:
  IPR013187 F-box associated beta-propeller, type 3 [PF08268] (8-96)
  IPR017451 F-box associated beta-propeller domain [TIGR01640] (9-97)